Protein AF-A0A8J8DIG6-F1 (afdb_monomer_lite)

Structure (mmCIF, N/CA/C/O backbone):
data_AF-A0A8J8DIG6-F1
#
_entry.id   AF-A0A8J8DIG6-F1
#
loop_
_atom_site.group_PDB
_atom_site.id
_atom_site.type_symbol
_atom_site.label_atom_id
_atom_site.label_alt_id
_atom_site.label_comp_id
_atom_site.label_asym_id
_atom_site.label_entity_id
_atom_site.label_seq_id
_atom_site.pdbx_PDB_ins_code
_atom_site.Cartn_x
_atom_site.Cartn_y
_atom_site.Cartn_z
_atom_site.occupancy
_atom_site.B_iso_or_equiv
_atom_site.auth_seq_id
_atom_site.auth_comp_id
_atom_site.auth_asym_id
_atom_site.auth_atom_id
_atom_site.pdbx_PDB_model_num
ATOM 1 N N . MET A 1 1 ? -17.670 4.224 73.005 1.00 39.78 1 MET A N 1
ATOM 2 C CA . MET A 1 1 ? -17.270 4.734 71.673 1.00 39.78 1 MET A CA 1
ATOM 3 C C . MET A 1 1 ? -15.903 4.151 71.324 1.00 39.78 1 MET A C 1
ATOM 5 O O . MET A 1 1 ? -14.916 4.551 71.928 1.00 39.78 1 MET A O 1
ATOM 9 N N . ARG A 1 2 ? -15.839 3.132 70.452 1.00 42.81 2 ARG A N 1
ATOM 10 C CA . ARG A 1 2 ? -14.578 2.461 70.081 1.00 42.81 2 ARG A CA 1
ATOM 11 C C . ARG A 1 2 ? -13.819 3.318 69.059 1.00 42.81 2 ARG A C 1
ATOM 13 O O . ARG A 1 2 ? -14.101 3.263 67.870 1.00 42.81 2 ARG A O 1
ATOM 20 N N . LYS A 1 3 ? -12.880 4.131 69.550 1.00 52.44 3 LYS A N 1
ATOM 21 C CA . LYS A 1 3 ? -11.816 4.754 68.750 1.00 52.44 3 LYS A CA 1
ATOM 22 C C . LYS A 1 3 ? -10.744 3.690 68.500 1.00 52.44 3 LYS A C 1
ATOM 24 O O . LYS A 1 3 ? -10.267 3.104 69.466 1.00 52.44 3 LYS A O 1
ATOM 29 N N . GLY A 1 4 ? -10.387 3.435 67.240 1.00 52.19 4 GLY A N 1
ATOM 30 C CA . GLY A 1 4 ? -9.245 2.569 66.917 1.00 52.19 4 GLY A CA 1
ATOM 31 C C . GLY A 1 4 ? -9.405 1.582 65.757 1.00 52.19 4 GLY A C 1
ATOM 32 O O . GLY A 1 4 ? -8.620 0.644 65.686 1.00 52.19 4 GLY A O 1
ATOM 33 N N . GLN A 1 5 ? -10.362 1.748 64.836 1.00 51.53 5 GLN A N 1
ATOM 34 C CA . GLN A 1 5 ? -10.237 1.102 63.520 1.00 51.53 5 GLN A CA 1
ATOM 35 C C . GLN A 1 5 ? -9.247 1.924 62.690 1.00 51.53 5 GLN A C 1
ATOM 37 O O . GLN A 1 5 ? -9.567 2.995 62.183 1.00 51.53 5 GLN A O 1
ATOM 42 N N . GLY A 1 6 ? -7.998 1.460 62.698 1.00 48.66 6 GLY A N 1
ATOM 43 C CA . GLY A 1 6 ? -6.835 2.163 62.179 1.00 48.66 6 GLY A CA 1
ATOM 44 C C . GLY A 1 6 ? -6.934 2.505 60.694 1.00 48.66 6 GLY A C 1
ATOM 45 O O . GLY A 1 6 ? -7.379 1.698 59.880 1.00 48.66 6 GLY A O 1
ATOM 46 N N . SER A 1 7 ? -6.432 3.700 60.378 1.00 61.41 7 SER A N 1
ATOM 47 C CA . SER A 1 7 ? -6.163 4.274 59.050 1.00 61.41 7 SER A CA 1
ATOM 48 C C . SER A 1 7 ? -5.732 3.255 57.974 1.00 61.41 7 SER A C 1
ATOM 50 O O . SER A 1 7 ? -6.151 3.352 56.822 1.00 61.41 7 SER A O 1
ATOM 52 N N . LEU A 1 8 ? -4.988 2.209 58.355 1.00 59.75 8 LEU A N 1
ATOM 53 C CA . LEU A 1 8 ? -4.553 1.141 57.451 1.00 59.75 8 LEU A CA 1
ATOM 54 C C . LEU A 1 8 ? -5.697 0.310 56.844 1.00 59.75 8 LEU A C 1
ATOM 56 O O . LEU A 1 8 ? -5.638 -0.037 55.669 1.00 59.75 8 LEU A O 1
ATOM 60 N N . GLY A 1 9 ? -6.733 -0.022 57.621 1.00 61.53 9 GLY A N 1
ATOM 61 C CA . GLY A 1 9 ? -7.833 -0.870 57.141 1.00 61.53 9 GLY A CA 1
ATOM 62 C C . GLY A 1 9 ? -8.701 -0.158 56.104 1.00 61.53 9 GLY A C 1
ATOM 63 O O . GLY A 1 9 ? -9.172 -0.770 55.148 1.00 61.53 9 GLY A O 1
ATOM 64 N N . TYR A 1 10 ? -8.846 1.158 56.259 1.00 70.00 10 TYR A N 1
ATOM 65 C CA . TYR A 1 10 ? -9.564 2.005 55.311 1.00 70.00 10 TYR A CA 1
ATOM 66 C C . TYR A 1 10 ? -8.792 2.150 53.993 1.00 70.00 10 TYR A C 1
ATOM 68 O O . TYR A 1 10 ? -9.377 2.031 52.920 1.00 70.00 10 TYR A O 1
ATOM 76 N N . LEU A 1 11 ? -7.466 2.316 54.068 1.00 73.81 11 LEU A N 1
ATOM 77 C CA . LEU A 1 11 ? -6.590 2.328 52.892 1.00 73.81 11 LEU A CA 1
ATOM 78 C C . LEU A 1 11 ? -6.635 1.000 52.125 1.00 73.81 11 LEU A C 1
ATOM 80 O O . LEU A 1 11 ? -6.678 1.006 50.897 1.00 73.81 11 LEU A O 1
ATOM 84 N N . PHE A 1 12 ? -6.687 -0.130 52.835 1.00 76.00 12 PHE A N 1
ATOM 85 C CA . PHE A 1 12 ? -6.764 -1.452 52.211 1.00 76.00 12 PHE A CA 1
ATOM 86 C C . PHE A 1 12 ? -8.084 -1.657 51.455 1.00 76.00 12 PHE A C 1
ATOM 88 O O . PHE A 1 12 ? -8.084 -2.140 50.325 1.00 76.00 12 PHE A O 1
ATOM 95 N N . LEU A 1 13 ? -9.208 -1.231 52.039 1.00 78.62 13 LEU A N 1
ATOM 96 C CA . LEU A 1 13 ? -10.520 -1.300 51.388 1.00 78.62 13 LEU A CA 1
ATOM 97 C C . LEU A 1 13 ? -10.600 -0.407 50.143 1.00 78.62 13 LEU A C 1
ATOM 99 O O . LEU A 1 13 ? -11.137 -0.835 49.123 1.00 78.62 13 LEU A O 1
ATOM 103 N N . ILE A 1 14 ? -10.024 0.798 50.198 1.00 81.94 14 ILE A N 1
ATOM 104 C CA . ILE A 1 14 ? -9.956 1.703 49.042 1.00 81.94 14 ILE A CA 1
ATOM 105 C C . ILE A 1 14 ? -9.092 1.096 47.930 1.00 81.94 14 ILE A C 1
ATOM 107 O O . ILE A 1 14 ? -9.501 1.096 46.771 1.00 81.94 14 ILE A O 1
ATOM 111 N N . ALA A 1 15 ? -7.929 0.532 48.267 1.00 81.75 15 ALA A N 1
ATOM 112 C CA . ALA A 1 15 ? -7.050 -0.101 47.287 1.00 81.75 15 ALA A CA 1
ATOM 113 C C . ALA A 1 15 ? -7.735 -1.283 46.583 1.00 81.75 15 ALA A C 1
ATOM 115 O O . ALA A 1 15 ? -7.688 -1.387 45.358 1.00 81.75 15 ALA A O 1
ATOM 116 N N . VAL A 1 16 ? -8.436 -2.134 47.340 1.00 86.38 16 VAL A N 1
ATOM 117 C CA . VAL A 1 16 ? -9.217 -3.248 46.782 1.00 86.38 16 VAL A CA 1
ATOM 118 C C . VAL A 1 16 ? -10.333 -2.734 45.869 1.00 86.38 16 VAL A C 1
ATOM 120 O O . VAL A 1 16 ? -10.505 -3.259 44.772 1.00 86.38 16 VAL A O 1
ATOM 123 N N . ALA A 1 17 ? -11.049 -1.678 46.265 1.00 84.81 17 ALA A N 1
ATOM 124 C CA . ALA A 1 17 ? -12.096 -1.083 45.437 1.00 84.81 17 ALA A CA 1
ATOM 125 C C . ALA A 1 17 ? -11.550 -0.535 44.105 1.00 84.81 17 ALA A C 1
ATOM 127 O O . ALA A 1 17 ? -12.142 -0.787 43.057 1.00 84.81 17 ALA A O 1
ATOM 128 N N . ILE A 1 18 ? -10.396 0.143 44.116 1.00 85.81 18 ILE A N 1
ATOM 129 C CA . ILE A 1 18 ? -9.748 0.658 42.897 1.00 85.81 18 ILE A CA 1
ATOM 130 C C . ILE A 1 18 ? -9.332 -0.489 41.970 1.00 85.81 18 ILE A C 1
ATOM 132 O O . ILE A 1 18 ? -9.557 -0.410 40.765 1.00 85.81 18 ILE A O 1
ATOM 136 N N . ILE A 1 19 ? -8.771 -1.573 42.518 1.00 85.12 19 ILE A N 1
ATOM 137 C CA . ILE A 1 19 ? -8.382 -2.754 41.734 1.00 85.12 19 ILE A CA 1
ATOM 138 C C . ILE A 1 19 ? -9.612 -3.397 41.086 1.00 85.12 19 ILE A C 1
ATOM 140 O O . ILE A 1 19 ? -9.575 -3.716 39.900 1.00 85.12 19 ILE A O 1
ATOM 144 N N . ILE A 1 20 ? -10.712 -3.549 41.828 1.00 86.69 20 ILE A N 1
ATOM 145 C CA . ILE A 1 20 ? -11.960 -4.104 41.290 1.00 86.69 20 ILE A CA 1
ATOM 146 C C . ILE A 1 20 ? -12.493 -3.216 40.163 1.00 86.69 20 ILE A C 1
ATOM 148 O O . ILE A 1 20 ? -12.821 -3.735 39.101 1.00 86.69 20 ILE A O 1
ATOM 152 N N . VAL A 1 21 ? -12.522 -1.892 40.342 1.00 82.38 21 VAL A N 1
ATOM 153 C CA . VAL A 1 21 ? -12.958 -0.955 39.293 1.00 82.38 21 VAL A CA 1
ATOM 154 C C . VAL A 1 21 ? -12.052 -1.042 38.061 1.00 82.38 21 VAL A C 1
ATOM 156 O O . VAL A 1 21 ? -12.557 -1.117 36.947 1.00 82.38 21 VAL A O 1
ATOM 159 N N . ALA A 1 22 ? -10.731 -1.112 38.237 1.00 76.88 22 ALA A N 1
ATOM 160 C CA . ALA A 1 22 ? -9.784 -1.251 37.130 1.00 76.88 22 ALA A CA 1
ATOM 161 C C . ALA A 1 22 ? -9.960 -2.575 36.364 1.00 76.88 22 ALA A C 1
ATOM 163 O O . ALA A 1 22 ? -9.900 -2.591 35.135 1.00 76.88 22 ALA A O 1
ATOM 164 N N . ILE A 1 23 ? -10.213 -3.680 37.073 1.00 80.44 23 ILE A N 1
ATOM 165 C CA . ILE A 1 23 ? -10.528 -4.979 36.466 1.00 80.44 23 ILE A CA 1
ATOM 166 C C . ILE A 1 23 ? -11.854 -4.886 35.711 1.00 80.44 23 ILE A C 1
ATOM 168 O O . ILE A 1 23 ? -11.917 -5.288 34.555 1.00 80.44 23 ILE A O 1
ATOM 172 N N . VAL A 1 24 ? -12.897 -4.318 36.318 1.00 79.19 24 VAL A N 1
ATOM 173 C CA . VAL A 1 24 ? -14.201 -4.166 35.667 1.00 79.19 24 VAL A CA 1
ATOM 174 C C . VAL A 1 24 ? -14.074 -3.323 34.405 1.00 79.19 24 VAL A C 1
ATOM 176 O O . VAL A 1 24 ? -14.565 -3.760 33.377 1.00 79.19 24 VAL A O 1
ATOM 179 N N . ILE A 1 25 ? -13.365 -2.192 34.417 1.00 74.38 25 ILE A N 1
ATOM 180 C CA . ILE A 1 25 ? -13.134 -1.376 33.210 1.00 74.38 25 ILE A CA 1
ATOM 181 C C . ILE A 1 25 ? -12.403 -2.198 32.138 1.00 74.38 25 ILE A C 1
ATOM 183 O O . ILE A 1 25 ? -12.884 -2.305 31.016 1.00 74.38 25 ILE A O 1
ATOM 187 N N . LYS A 1 26 ? -11.316 -2.889 32.503 1.00 67.88 26 LYS A N 1
ATOM 188 C CA . LYS A 1 26 ? -10.530 -3.709 31.568 1.00 67.88 26 LYS A CA 1
ATOM 189 C C . LYS A 1 26 ? -11.305 -4.895 30.970 1.00 67.88 26 LYS A C 1
ATOM 191 O O . LYS A 1 26 ? -10.996 -5.315 29.862 1.00 67.88 26 LYS A O 1
ATOM 196 N N . TYR A 1 27 ? -12.268 -5.462 31.701 1.00 62.94 27 TYR A N 1
ATOM 197 C CA . TYR A 1 27 ? -13.078 -6.607 31.252 1.00 62.94 27 TYR A CA 1
ATOM 198 C C . TYR A 1 27 ? -14.469 -6.222 30.724 1.00 62.94 27 TYR A C 1
ATOM 200 O O . TYR A 1 27 ? -15.147 -7.069 30.146 1.00 62.94 27 TYR A O 1
ATOM 208 N N . SER A 1 28 ? -14.905 -4.976 30.929 1.00 59.03 28 SER A N 1
ATOM 209 C CA . SER A 1 28 ? -16.143 -4.424 30.361 1.00 59.03 28 SER A CA 1
ATOM 210 C C . SER A 1 28 ? -15.908 -3.666 29.063 1.00 59.03 28 SER A C 1
ATOM 212 O O . SER A 1 28 ? -16.872 -3.457 28.331 1.00 59.03 28 SER A O 1
ATOM 214 N N . GLU A 1 29 ? -14.658 -3.324 28.730 1.00 53.25 29 GLU A N 1
ATOM 215 C CA . GLU A 1 29 ? -14.286 -3.028 27.351 1.00 53.25 29 GLU A CA 1
ATOM 216 C C . GLU A 1 29 ? -14.637 -4.254 26.505 1.00 53.25 29 GLU A C 1
ATOM 218 O O . GLU A 1 29 ? -14.046 -5.327 26.684 1.00 53.25 29 GLU A O 1
ATOM 223 N N . PRO A 1 30 ? -15.641 -4.156 25.619 1.00 44.72 30 PRO A N 1
ATOM 224 C CA . PRO A 1 30 ? -15.979 -5.282 24.790 1.00 44.72 30 PRO A CA 1
ATOM 225 C C . PRO A 1 30 ? -14.755 -5.533 23.916 1.00 44.72 30 PRO A C 1
ATOM 227 O O . PRO A 1 30 ? -14.345 -4.680 23.131 1.00 44.72 30 PRO A O 1
ATOM 230 N N . ALA A 1 31 ? -14.174 -6.725 24.048 1.00 45.50 31 ALA A N 1
ATOM 231 C CA . ALA A 1 31 ? -13.266 -7.287 23.064 1.00 45.50 31 ALA A CA 1
ATOM 232 C C . ALA A 1 31 ? -14.067 -7.571 21.783 1.00 45.50 31 ALA A C 1
ATOM 234 O O . ALA A 1 31 ? -14.213 -8.715 21.353 1.00 45.50 31 ALA A O 1
ATOM 235 N N . VAL A 1 32 ? -14.643 -6.526 21.183 1.00 50.44 32 VAL A N 1
ATOM 236 C CA . VAL A 1 32 ? -15.066 -6.546 19.797 1.00 50.44 32 VAL A CA 1
ATOM 237 C C . VAL A 1 32 ? -13.763 -6.764 19.057 1.00 50.44 32 VAL A C 1
ATOM 239 O O . VAL A 1 32 ? -12.948 -5.855 18.922 1.00 50.44 32 VAL A O 1
ATOM 242 N N . LYS A 1 33 ? -13.496 -8.016 18.677 1.00 54.31 33 LYS A N 1
ATOM 243 C CA . LYS A 1 33 ? -12.465 -8.309 17.691 1.00 54.31 33 LYS A CA 1
ATOM 244 C C . LYS A 1 33 ? -12.865 -7.500 16.471 1.00 54.31 33 LYS A C 1
ATOM 246 O O . LYS A 1 33 ? -13.778 -7.893 15.756 1.00 54.31 33 LYS A O 1
ATOM 251 N N . GLU A 1 34 ? -12.247 -6.339 16.305 1.00 64.50 34 GLU A N 1
ATOM 252 C CA . GLU A 1 34 ? -12.447 -5.495 15.143 1.00 64.50 34 GLU A CA 1
ATOM 253 C C . GLU A 1 34 ? -12.011 -6.339 13.939 1.00 64.50 34 GLU A C 1
ATOM 255 O O . GLU A 1 34 ? -10.819 -6.604 13.748 1.00 64.50 34 GLU A O 1
ATOM 260 N N . VAL A 1 35 ? -12.986 -6.881 13.205 1.00 78.25 35 VAL A N 1
ATOM 261 C CA . VAL A 1 35 ? -12.731 -7.724 12.038 1.00 78.25 35 VAL A CA 1
ATOM 262 C C . VAL A 1 35 ? -12.341 -6.785 10.902 1.00 78.25 35 VAL A C 1
ATOM 264 O O . VAL A 1 35 ? -13.157 -5.942 10.526 1.00 78.25 35 VAL A O 1
ATOM 267 N N . PRO A 1 36 ? -11.114 -6.880 10.363 1.00 88.50 36 PRO A N 1
ATOM 268 C CA . PRO A 1 36 ? -10.718 -6.006 9.279 1.00 88.50 36 PRO A CA 1
ATOM 269 C C . PRO A 1 36 ? -11.462 -6.366 7.997 1.00 88.50 36 PRO A C 1
ATOM 271 O O . PRO A 1 36 ? -11.627 -7.541 7.658 1.00 88.50 36 PRO A O 1
ATOM 274 N N . ILE A 1 37 ? -11.800 -5.344 7.219 1.00 87.12 37 ILE A N 1
ATOM 275 C CA . ILE A 1 37 ? -12.094 -5.518 5.801 1.00 87.12 37 ILE A CA 1
ATOM 276 C C . ILE A 1 37 ? -10.802 -5.998 5.144 1.00 87.12 37 ILE A C 1
ATOM 278 O O . ILE A 1 37 ? -9.781 -5.307 5.196 1.00 87.12 37 ILE A O 1
ATOM 282 N N . THR A 1 38 ? -10.845 -7.190 4.551 1.00 89.38 38 THR A N 1
ATOM 283 C CA . THR A 1 38 ? -9.684 -7.802 3.902 1.00 89.38 38 THR A CA 1
ATOM 284 C C . THR A 1 38 ? -9.856 -7.765 2.390 1.00 89.38 38 THR A C 1
ATOM 286 O O . THR A 1 38 ? -10.815 -8.318 1.858 1.00 89.38 38 THR A O 1
ATOM 289 N N . GLY A 1 39 ? -8.922 -7.111 1.707 1.00 88.00 39 GLY A N 1
ATOM 290 C CA . GLY A 1 39 ? -8.832 -7.052 0.254 1.00 88.00 39 GLY A CA 1
ATOM 291 C C . GLY A 1 39 ? -7.572 -7.747 -0.240 1.00 88.00 39 GLY A C 1
ATOM 292 O O . GLY A 1 39 ? -6.529 -7.690 0.411 1.00 88.00 39 GLY A O 1
ATOM 293 N N . ILE A 1 40 ? -7.656 -8.389 -1.400 1.00 88.81 40 ILE A N 1
ATOM 294 C CA . ILE A 1 40 ? -6.499 -8.970 -2.078 1.00 88.81 40 ILE A CA 1
ATOM 295 C C . ILE A 1 40 ? -6.416 -8.351 -3.465 1.00 88.81 40 ILE A C 1
ATOM 297 O O . ILE A 1 40 ? -7.405 -8.330 -4.196 1.00 88.81 40 ILE A O 1
ATOM 301 N N . ILE A 1 41 ? -5.236 -7.854 -3.824 1.00 88.31 41 ILE A N 1
ATOM 302 C CA . ILE A 1 41 ? -4.927 -7.424 -5.188 1.00 88.31 41 ILE A CA 1
ATOM 303 C C . ILE A 1 41 ? -3.703 -8.158 -5.695 1.00 88.31 41 ILE A C 1
ATOM 305 O O . ILE A 1 41 ? -2.785 -8.470 -4.937 1.00 88.31 41 ILE A O 1
ATOM 309 N N . TYR A 1 42 ? -3.701 -8.412 -6.994 1.00 85.12 42 TYR A N 1
ATOM 310 C CA . TYR A 1 42 ? -2.600 -9.052 -7.687 1.00 85.12 42 TYR A CA 1
ATOM 311 C C . TYR A 1 42 ? -1.913 -8.014 -8.563 1.00 85.12 42 TYR A C 1
ATOM 313 O O . TYR A 1 42 ? -2.582 -7.226 -9.234 1.00 85.12 42 TYR A O 1
ATOM 321 N N . ILE A 1 43 ? -0.585 -7.999 -8.527 1.00 78.38 43 ILE A N 1
ATOM 322 C CA . ILE A 1 43 ? 0.236 -7.226 -9.446 1.00 78.38 43 ILE A CA 1
ATOM 323 C C . ILE A 1 43 ? 1.077 -8.189 -10.267 1.00 78.38 43 ILE A C 1
ATOM 325 O O . ILE A 1 43 ? 1.958 -8.877 -9.760 1.00 78.38 43 ILE A O 1
ATOM 329 N N . ASP A 1 44 ? 0.737 -8.249 -11.541 1.00 78.88 44 ASP A N 1
ATOM 330 C CA . ASP A 1 44 ? 1.353 -9.113 -12.535 1.00 78.88 44 ASP A CA 1
ATOM 331 C C . ASP A 1 44 ? 1.755 -8.258 -13.747 1.00 78.88 44 ASP A C 1
ATOM 333 O O . ASP A 1 44 ? 0.885 -7.584 -14.308 1.00 78.88 44 ASP A O 1
ATOM 337 N N . PRO A 1 45 ? 3.036 -8.237 -14.151 1.00 73.69 45 PRO A N 1
ATOM 338 C CA . PRO A 1 45 ? 3.493 -7.545 -15.351 1.00 73.69 45 PRO A CA 1
ATOM 339 C C . PRO A 1 45 ? 2.715 -7.875 -16.634 1.00 73.69 45 PRO A C 1
ATOM 341 O O . PRO A 1 45 ? 2.651 -7.020 -17.523 1.00 73.69 45 PRO A O 1
ATOM 344 N N . GLU A 1 46 ? 2.144 -9.080 -16.738 1.00 73.19 46 GLU A N 1
ATOM 345 C CA . GLU A 1 46 ? 1.390 -9.535 -17.912 1.00 73.19 46 GLU A CA 1
ATOM 346 C C . GLU A 1 46 ? -0.087 -9.117 -17.856 1.00 73.19 46 GLU A C 1
ATOM 348 O O . GLU A 1 46 ? -0.645 -8.678 -18.863 1.00 73.19 46 GLU A O 1
ATOM 353 N N . GLY A 1 47 ? -0.714 -9.196 -16.676 1.00 71.06 47 GLY A N 1
ATOM 354 C CA . GLY A 1 47 ? -2.125 -8.849 -16.473 1.00 71.06 47 GLY A CA 1
ATOM 355 C C . GLY A 1 47 ? -2.421 -7.402 -16.054 1.00 71.06 47 GLY A C 1
ATOM 356 O O . GLY A 1 47 ? -3.572 -6.967 -16.121 1.00 71.06 47 GLY A O 1
ATOM 357 N N . SER A 1 48 ? -1.423 -6.641 -15.597 1.00 77.44 48 SER A N 1
ATOM 358 C CA . SER A 1 48 ? -1.628 -5.297 -15.031 1.00 77.44 48 SER A CA 1
ATOM 359 C C . SER A 1 48 ? -1.445 -4.197 -16.072 1.00 77.44 48 SER A C 1
ATOM 361 O O . SER A 1 48 ? -0.577 -4.266 -16.942 1.00 77.44 48 SER A O 1
ATOM 363 N N . ALA A 1 49 ? -2.217 -3.116 -15.946 1.00 78.88 49 ALA A N 1
ATOM 364 C CA . ALA A 1 49 ? -2.062 -1.964 -16.822 1.00 78.88 49 ALA A CA 1
ATOM 365 C C . ALA A 1 49 ? -0.694 -1.294 -16.614 1.00 78.88 49 ALA A C 1
ATOM 367 O O . ALA A 1 49 ? -0.309 -0.959 -15.487 1.00 78.88 49 ALA A O 1
ATOM 368 N N . LYS A 1 50 ? 0.020 -1.056 -17.718 1.00 85.81 50 LYS A N 1
ATOM 369 C CA . LYS A 1 50 ? 1.227 -0.229 -17.718 1.00 85.81 50 LYS A CA 1
ATOM 370 C C . LYS A 1 50 ? 0.834 1.230 -17.506 1.00 85.81 50 LYS A C 1
ATOM 372 O O . LYS A 1 50 ? 0.031 1.773 -18.262 1.00 85.81 50 LYS A O 1
ATOM 377 N N . THR A 1 51 ? 1.421 1.873 -16.505 1.00 85.25 51 THR A N 1
ATOM 378 C CA . THR A 1 51 ? 1.228 3.308 -16.241 1.00 85.25 51 THR A CA 1
ATOM 379 C C . THR A 1 51 ? 2.374 4.159 -16.761 1.00 85.25 51 THR A C 1
ATOM 381 O O . THR A 1 51 ? 2.217 5.360 -16.945 1.00 85.25 51 THR A O 1
ATOM 384 N N . GLU A 1 52 ? 3.541 3.553 -16.969 1.00 87.94 52 GLU A N 1
ATOM 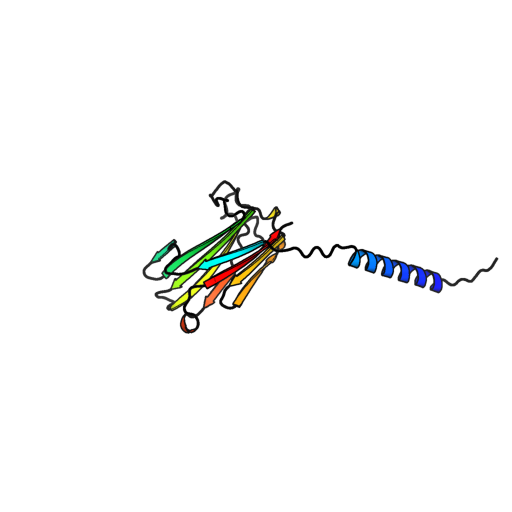385 C CA . GLU A 1 52 ? 4.719 4.226 -17.502 1.00 87.94 52 GLU A CA 1
ATOM 386 C C . GLU A 1 52 ? 5.607 3.202 -18.211 1.00 87.94 52 GLU A C 1
ATOM 388 O O . GLU A 1 52 ? 5.848 2.115 -17.686 1.00 87.94 52 GLU A O 1
ATOM 393 N N . GLU A 1 53 ? 6.128 3.551 -19.381 1.00 90.69 53 GLU A N 1
ATOM 394 C CA . GLU A 1 53 ? 7.164 2.773 -20.050 1.00 90.69 53 GLU A CA 1
ATOM 395 C C . GLU A 1 53 ? 8.171 3.722 -20.697 1.00 90.69 53 GLU A C 1
ATOM 397 O O . GLU A 1 53 ? 7.822 4.567 -21.517 1.00 90.69 53 GLU A O 1
ATOM 402 N N . THR A 1 54 ? 9.428 3.586 -20.288 1.00 91.19 54 THR A N 1
ATOM 403 C CA . THR A 1 54 ? 10.574 4.309 -20.832 1.00 91.19 54 THR A CA 1
ATOM 404 C C . THR A 1 54 ? 11.715 3.329 -21.118 1.00 91.19 54 THR A C 1
ATOM 406 O O . THR A 1 54 ? 11.669 2.148 -20.743 1.00 91.19 54 THR A O 1
ATOM 409 N N . ASP A 1 55 ? 12.789 3.832 -21.726 1.00 90.81 55 ASP A N 1
ATOM 410 C CA . ASP A 1 55 ? 14.024 3.064 -21.946 1.00 90.81 55 ASP A CA 1
ATOM 411 C C . ASP A 1 55 ? 14.719 2.667 -20.633 1.00 90.81 55 ASP A C 1
ATOM 413 O O . ASP A 1 55 ? 15.533 1.745 -20.592 1.00 90.81 55 ASP A O 1
ATOM 417 N N . THR A 1 56 ? 14.394 3.351 -19.533 1.00 90.62 56 THR A N 1
ATOM 418 C CA . THR A 1 56 ? 15.022 3.140 -18.224 1.00 90.62 56 THR A CA 1
ATOM 419 C C . THR A 1 56 ? 14.159 2.339 -17.261 1.00 90.62 56 THR A C 1
ATOM 421 O O . THR A 1 56 ? 14.707 1.679 -16.376 1.00 90.62 56 THR A O 1
ATOM 424 N N . LYS A 1 57 ? 12.829 2.347 -17.411 1.00 90.75 57 LYS A N 1
ATOM 425 C CA . LYS A 1 57 ? 11.911 1.649 -16.501 1.00 90.75 57 LYS A CA 1
ATOM 426 C C . LYS A 1 57 ? 10.563 1.305 -17.135 1.00 90.75 57 LYS A C 1
ATOM 428 O O . LYS A 1 57 ? 10.109 1.971 -18.058 1.00 90.75 57 LYS A O 1
ATOM 433 N N . ILE A 1 58 ? 9.891 0.303 -16.578 1.00 89.81 58 ILE A N 1
ATOM 434 C CA . ILE A 1 58 ? 8.455 0.054 -16.778 1.00 89.81 58 ILE A CA 1
ATOM 435 C C . ILE A 1 58 ? 7.768 0.146 -15.418 1.00 89.81 58 ILE A C 1
ATOM 437 O O . ILE A 1 58 ? 8.342 -0.276 -14.414 1.00 89.81 58 ILE A O 1
ATOM 441 N N . ALA A 1 59 ? 6.557 0.696 -15.381 1.00 88.06 59 ALA A N 1
ATOM 442 C CA . ALA A 1 59 ? 5.704 0.712 -14.206 1.00 88.06 59 ALA A CA 1
ATOM 443 C C . ALA A 1 59 ? 4.322 0.121 -14.503 1.00 88.06 59 ALA A C 1
ATOM 445 O O . ALA A 1 59 ? 3.707 0.444 -15.521 1.00 88.06 59 ALA A O 1
ATOM 446 N N . TRP A 1 60 ? 3.822 -0.676 -13.566 1.00 88.00 60 TRP A N 1
ATOM 447 C CA . TRP A 1 60 ? 2.475 -1.237 -13.548 1.00 88.00 60 TRP A CA 1
ATOM 448 C C . TRP A 1 60 ? 1.736 -0.773 -12.304 1.00 88.00 60 TRP A C 1
ATOM 450 O O . TRP A 1 60 ? 2.358 -0.532 -11.267 1.00 88.00 60 TRP A O 1
ATOM 460 N N . GLN A 1 61 ? 0.411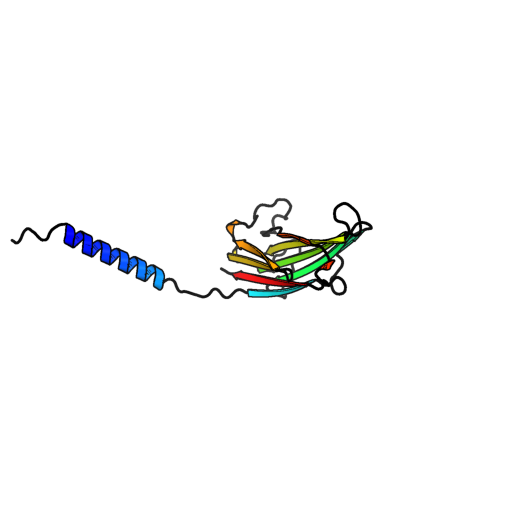 -0.698 -12.394 1.00 86.19 61 GLN A N 1
ATOM 461 C CA . GLN A 1 61 ? -0.435 -0.294 -11.279 1.00 86.19 61 GLN A CA 1
ATOM 462 C C . GLN A 1 61 ? -1.589 -1.271 -11.069 1.00 86.19 61 GLN A C 1
ATOM 464 O O . GLN A 1 61 ? -2.312 -1.605 -12.004 1.00 86.19 61 GLN A O 1
ATOM 469 N N . ALA A 1 62 ? -1.790 -1.659 -9.812 1.00 85.94 62 ALA A N 1
ATOM 470 C CA . ALA A 1 62 ? -2.979 -2.349 -9.331 1.00 85.94 62 ALA A CA 1
ATOM 471 C C . ALA A 1 62 ? -3.674 -1.488 -8.269 1.00 85.94 62 ALA A C 1
ATOM 473 O O . ALA A 1 62 ? -3.017 -0.754 -7.525 1.00 85.94 62 ALA A O 1
ATOM 474 N N . MET A 1 63 ? -5.002 -1.565 -8.190 1.00 86.50 63 MET A N 1
ATOM 475 C CA . MET A 1 63 ? -5.784 -0.761 -7.253 1.00 86.50 63 MET A CA 1
ATOM 476 C C . MET A 1 63 ? -6.885 -1.589 -6.597 1.00 86.50 63 MET A C 1
ATOM 478 O O . MET A 1 63 ? -7.720 -2.174 -7.282 1.00 86.50 63 MET A O 1
ATOM 482 N N . TYR A 1 64 ? -6.909 -1.582 -5.268 1.00 87.69 64 TYR A N 1
ATOM 483 C CA . TYR A 1 64 ? -8.030 -2.045 -4.461 1.00 87.69 64 TYR A CA 1
ATOM 484 C C . TYR A 1 64 ? -8.932 -0.871 -4.111 1.00 87.69 64 TYR A C 1
ATOM 486 O O . TYR A 1 64 ? -8.435 0.218 -3.824 1.00 87.69 64 TYR A O 1
ATOM 494 N N . LYS A 1 65 ? -10.240 -1.102 -4.080 1.00 86.81 65 LYS A N 1
ATOM 495 C CA . LYS A 1 65 ? -11.255 -0.090 -3.797 1.00 86.81 65 LYS A CA 1
ATOM 496 C C . LYS A 1 65 ? -12.284 -0.665 -2.839 1.00 86.81 65 LYS A C 1
ATOM 498 O O . LYS A 1 65 ? -12.688 -1.816 -3.001 1.00 86.81 65 LYS A O 1
ATOM 503 N N . TYR A 1 66 ? -12.711 0.137 -1.876 1.00 84.88 66 TYR A N 1
ATOM 504 C CA . TYR A 1 66 ? -13.790 -0.208 -0.970 1.00 84.88 66 TYR A CA 1
ATOM 505 C C . TYR A 1 66 ? -14.754 0.979 -0.797 1.00 84.88 66 TYR A C 1
ATOM 507 O O . TYR A 1 66 ? -14.298 2.083 -0.473 1.00 84.88 66 TYR A O 1
ATOM 515 N N . PRO A 1 67 ? -16.070 0.770 -0.984 1.00 83.12 67 PRO A N 1
ATOM 516 C CA . PRO A 1 67 ? -16.702 -0.431 -1.556 1.00 83.12 67 PRO A CA 1
ATOM 517 C C . PRO A 1 67 ? -16.221 -0.728 -2.997 1.00 83.12 67 PRO A C 1
ATOM 519 O O . PRO A 1 67 ? -15.786 0.201 -3.678 1.00 83.12 67 PRO A O 1
ATOM 522 N N . PRO A 1 68 ? -16.260 -1.979 -3.497 1.00 81.75 68 PRO A N 1
ATOM 523 C CA . PRO A 1 68 ? -15.711 -2.335 -4.817 1.00 81.75 68 PRO A CA 1
ATOM 524 C C . PRO A 1 68 ? -16.262 -1.514 -5.997 1.00 81.75 68 PRO A C 1
ATOM 526 O O . PRO A 1 68 ? -15.550 -1.242 -6.963 1.00 81.75 68 PRO A O 1
ATOM 529 N N . GLU A 1 69 ? -17.525 -1.103 -5.912 1.00 79.38 69 GLU A N 1
ATOM 530 C CA . GLU A 1 69 ? -18.248 -0.311 -6.908 1.00 79.38 69 GLU A CA 1
ATOM 531 C C . GLU A 1 69 ? -17.864 1.175 -6.930 1.00 79.38 69 GLU A C 1
ATOM 533 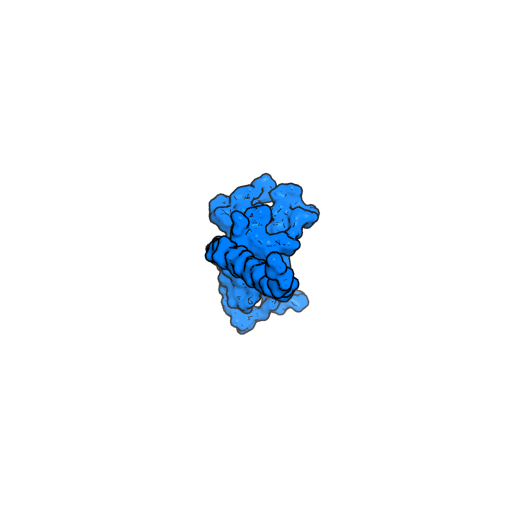O O . GLU A 1 69 ? -18.276 1.918 -7.830 1.00 79.38 69 GLU A O 1
ATOM 538 N N . CYS A 1 70 ? -17.068 1.632 -5.963 1.00 78.19 70 CYS A N 1
ATOM 539 C CA . CYS A 1 70 ? -16.706 3.031 -5.866 1.00 78.19 70 CYS A CA 1
ATOM 540 C C . CYS A 1 70 ? -15.762 3.470 -7.000 1.00 78.19 70 CYS A C 1
ATOM 542 O O . CYS A 1 70 ? -14.974 2.700 -7.566 1.00 78.19 70 CYS A O 1
ATOM 544 N N . ARG A 1 71 ? -15.818 4.761 -7.342 1.00 68.25 71 ARG A N 1
ATOM 545 C CA . ARG A 1 71 ? -14.937 5.364 -8.348 1.00 68.25 71 ARG A CA 1
ATOM 546 C C . ARG A 1 71 ? -13.959 6.328 -7.672 1.00 68.25 71 ARG A C 1
ATOM 548 O O . ARG A 1 71 ? -14.401 7.359 -7.175 1.00 68.25 71 ARG A O 1
ATOM 555 N N . PRO A 1 72 ? -12.644 6.052 -7.693 1.00 57.78 72 PRO A N 1
ATOM 556 C CA . PRO A 1 72 ? -11.632 7.020 -7.308 1.00 57.78 72 PRO A CA 1
ATOM 557 C C . PRO A 1 72 ? -11.445 7.974 -8.485 1.00 57.78 72 PRO A C 1
ATOM 559 O O . PRO A 1 72 ? -10.604 7.760 -9.355 1.00 57.78 72 PRO A O 1
ATOM 562 N N . ILE A 1 73 ? -12.313 8.980 -8.571 1.00 55.78 73 ILE A N 1
ATOM 563 C CA . ILE A 1 73 ? -12.191 10.071 -9.539 1.00 55.78 73 ILE A CA 1
ATOM 564 C C . ILE A 1 73 ? -11.707 11.297 -8.773 1.00 55.78 73 ILE A C 1
ATOM 566 O O . ILE A 1 73 ? -12.201 11.581 -7.681 1.00 55.78 73 ILE A O 1
ATOM 570 N N . ALA A 1 74 ? -10.755 12.032 -9.351 1.00 45.72 74 ALA A N 1
ATOM 571 C CA . ALA A 1 74 ? -10.372 13.342 -8.843 1.00 45.72 74 ALA A CA 1
ATOM 572 C C . ALA A 1 74 ? -11.629 14.224 -8.716 1.00 45.72 74 ALA A C 1
ATOM 574 O O . ALA A 1 74 ? -12.275 14.527 -9.717 1.00 45.72 74 ALA A O 1
ATOM 575 N N . GLY A 1 75 ? -11.987 14.595 -7.483 1.00 44.31 75 GLY A N 1
ATOM 576 C CA . GLY A 1 75 ? -13.114 15.487 -7.196 1.00 44.31 75 GLY A CA 1
ATOM 577 C C . GLY A 1 75 ? -14.439 14.829 -6.794 1.00 44.31 75 GLY A C 1
ATOM 578 O O . GLY A 1 75 ? -15.426 15.551 -6.693 1.00 44.31 75 GLY A O 1
ATOM 579 N N . ASN A 1 76 ? -14.514 13.511 -6.547 1.00 46.06 76 ASN A N 1
ATOM 580 C CA . ASN A 1 76 ? -15.723 12.919 -5.946 1.00 46.06 76 ASN A CA 1
ATOM 581 C C . ASN A 1 76 ? -15.414 11.642 -5.123 1.00 46.06 76 ASN A C 1
ATOM 583 O O . ASN A 1 76 ? -15.181 10.585 -5.720 1.00 46.06 76 ASN A O 1
ATOM 587 N N . PRO A 1 77 ? -15.366 11.699 -3.775 1.00 52.75 77 PRO A N 1
ATOM 588 C CA . PRO A 1 77 ? -14.970 10.564 -2.948 1.00 52.75 77 PRO A CA 1
ATOM 589 C C . PRO A 1 77 ? -16.160 9.622 -2.726 1.00 52.75 77 PRO A C 1
ATOM 591 O O . PRO A 1 77 ? -16.884 9.732 -1.745 1.00 52.75 77 PRO A O 1
ATOM 594 N N . TYR A 1 78 ? -16.362 8.668 -3.633 1.00 64.56 78 TYR A N 1
ATOM 595 C CA . TYR A 1 78 ? -17.321 7.573 -3.409 1.00 64.56 78 TYR A CA 1
ATOM 596 C C . TYR A 1 78 ? -16.706 6.370 -2.675 1.00 64.56 78 TYR A C 1
ATOM 598 O O . TYR A 1 78 ? -17.409 5.397 -2.421 1.00 64.56 78 TYR A O 1
ATOM 606 N N . CYS A 1 79 ? -15.398 6.390 -2.391 1.00 76.12 79 CYS A N 1
ATOM 607 C CA . CYS A 1 79 ? -14.689 5.288 -1.741 1.00 76.12 79 CYS A CA 1
ATOM 608 C C . CYS A 1 79 ? -14.408 5.627 -0.279 1.00 76.12 79 CYS A C 1
ATOM 610 O O . CYS A 1 79 ? -13.783 6.653 -0.008 1.00 76.12 79 CYS A O 1
ATOM 612 N N . ASP A 1 80 ? -14.771 4.727 0.632 1.00 79.44 80 ASP A N 1
ATOM 613 C CA . ASP A 1 80 ? -14.308 4.801 2.018 1.00 79.44 80 ASP A CA 1
ATOM 614 C C . ASP A 1 80 ? -12.780 4.681 2.051 1.00 79.44 80 ASP A C 1
ATOM 616 O O . ASP A 1 80 ? -12.114 5.472 2.712 1.00 79.44 80 ASP A O 1
ATOM 620 N N . PHE A 1 81 ? -12.202 3.766 1.262 1.00 80.44 81 PHE A N 1
ATOM 621 C CA . PHE A 1 81 ? -10.764 3.750 0.997 1.00 80.44 81 PHE A CA 1
ATOM 622 C C . PHE A 1 81 ? -10.395 3.077 -0.321 1.00 80.44 81 PHE A C 1
ATOM 624 O O . PHE A 1 81 ? -11.147 2.294 -0.899 1.00 80.44 81 PHE A O 1
ATOM 631 N N . TYR A 1 82 ? -9.194 3.372 -0.798 1.00 83.06 82 TYR A N 1
ATOM 632 C CA . TYR A 1 82 ? -8.547 2.669 -1.889 1.00 83.06 82 TYR A CA 1
ATOM 633 C C . TYR A 1 82 ? -7.043 2.562 -1.635 1.00 83.06 82 TYR A C 1
ATOM 635 O O . TYR A 1 82 ? -6.423 3.421 -1.008 1.00 83.06 82 TYR A O 1
ATOM 643 N N . VAL A 1 83 ? -6.453 1.477 -2.126 1.00 84.56 83 VAL A N 1
ATOM 644 C CA . VAL A 1 83 ? -5.015 1.214 -2.037 1.00 84.56 83 VAL A CA 1
ATOM 645 C C . VAL A 1 83 ? -4.490 1.012 -3.443 1.00 84.56 83 VAL A C 1
ATOM 647 O O . VAL A 1 83 ? -4.977 0.156 -4.174 1.00 84.56 83 VAL A O 1
ATOM 650 N N . THR A 1 84 ? -3.499 1.805 -3.827 1.00 84.19 84 THR A N 1
ATOM 651 C CA . THR A 1 84 ? -2.828 1.728 -5.123 1.00 84.19 84 THR A CA 1
ATOM 652 C C . THR A 1 84 ? -1.422 1.189 -4.929 1.00 84.19 84 THR A C 1
ATOM 654 O O . THR A 1 84 ? -0.639 1.744 -4.163 1.00 84.19 84 THR A O 1
ATOM 657 N N . VAL A 1 85 ? -1.076 0.132 -5.651 1.00 84.12 85 VAL A N 1
ATOM 658 C CA . VAL A 1 85 ? 0.255 -0.471 -5.630 1.00 84.12 85 VAL A CA 1
ATOM 659 C C . VAL A 1 85 ? 0.880 -0.274 -6.997 1.00 84.12 85 VAL A C 1
ATOM 661 O O . VAL A 1 85 ? 0.325 -0.710 -8.002 1.00 84.12 85 VAL A O 1
ATOM 664 N N . ASN A 1 86 ? 2.032 0.392 -7.034 1.00 83.81 86 ASN A N 1
ATOM 665 C CA . ASN A 1 86 ? 2.799 0.608 -8.252 1.00 83.81 86 ASN A CA 1
ATOM 666 C C . ASN A 1 86 ? 4.066 -0.246 -8.216 1.00 83.81 86 ASN A C 1
ATOM 668 O O . ASN A 1 86 ? 4.945 -0.010 -7.387 1.00 83.81 86 ASN A O 1
ATOM 672 N N . LEU A 1 87 ? 4.176 -1.205 -9.130 1.00 85.12 87 LEU A N 1
ATOM 673 C CA . LEU A 1 87 ? 5.388 -1.991 -9.350 1.00 85.12 87 LEU A CA 1
ATOM 674 C C . LEU A 1 87 ? 6.222 -1.311 -10.428 1.00 85.12 87 LEU A C 1
ATOM 676 O O . LEU A 1 87 ? 5.704 -0.983 -11.487 1.00 85.12 87 LEU A O 1
ATOM 680 N N . LYS A 1 88 ? 7.512 -1.111 -10.178 1.00 87.44 88 LYS A N 1
ATOM 681 C CA . LYS A 1 88 ? 8.459 -0.511 -11.122 1.00 87.44 88 LYS A CA 1
ATOM 682 C C . LYS A 1 88 ? 9.614 -1.462 -11.354 1.00 87.44 88 LYS A C 1
ATOM 684 O O . LYS A 1 88 ? 10.256 -1.857 -10.388 1.00 87.44 88 LYS A O 1
ATOM 689 N N . TYR A 1 89 ? 9.909 -1.769 -12.608 1.00 87.50 89 TYR A N 1
ATOM 690 C CA . TYR A 1 89 ? 11.113 -2.482 -13.020 1.00 87.50 89 TYR A CA 1
ATOM 691 C C . TYR A 1 89 ? 12.082 -1.519 -13.695 1.00 87.50 89 TYR A C 1
ATOM 693 O O . TYR A 1 89 ? 11.682 -0.798 -14.609 1.00 87.50 89 TYR A O 1
ATOM 701 N N . TYR A 1 90 ? 13.346 -1.507 -13.279 1.00 89.56 90 TYR A N 1
ATOM 702 C CA . TYR A 1 90 ? 14.371 -0.653 -13.880 1.00 89.56 90 TYR A CA 1
ATOM 703 C C . TYR A 1 90 ? 15.212 -1.448 -14.885 1.00 89.56 90 TYR A C 1
ATOM 705 O O . TYR A 1 90 ? 15.994 -2.320 -14.510 1.00 89.56 90 TYR A O 1
ATOM 713 N N . LYS A 1 91 ? 15.085 -1.109 -16.172 1.00 89.38 91 LYS A N 1
ATOM 714 C CA . LYS A 1 91 ? 15.838 -1.717 -17.282 1.00 89.38 91 LYS A CA 1
ATOM 715 C C . LYS A 1 91 ? 17.305 -1.273 -17.303 1.00 89.38 91 LYS A C 1
ATOM 717 O O . LYS A 1 91 ? 18.164 -2.012 -17.773 1.00 89.38 91 LYS A O 1
ATOM 722 N N . SER A 1 92 ? 17.602 -0.073 -16.802 1.00 88.62 92 SER A N 1
ATOM 723 C CA . SER A 1 92 ? 18.950 0.510 -16.802 1.00 88.62 92 SER A CA 1
ATOM 724 C C . SER A 1 92 ? 19.142 1.536 -15.672 1.00 88.62 92 SER A C 1
ATOM 726 O O . SER A 1 92 ? 18.193 1.931 -14.991 1.00 88.62 92 SER A O 1
ATOM 728 N N . GLY A 1 93 ? 20.391 1.960 -15.445 1.00 87.00 93 GLY A N 1
ATOM 729 C CA . GLY A 1 93 ? 20.758 2.964 -14.438 1.00 87.00 93 GLY A CA 1
ATOM 730 C C . GLY A 1 93 ? 21.117 2.382 -13.064 1.00 87.00 93 GLY A C 1
ATOM 731 O O . GLY A 1 93 ? 21.410 1.200 -12.925 1.00 87.00 93 GLY A O 1
ATOM 732 N N . ARG A 1 94 ? 21.100 3.225 -12.019 1.00 85.00 94 ARG A N 1
ATOM 733 C CA . ARG A 1 94 ? 21.562 2.871 -10.655 1.00 85.00 94 ARG A CA 1
ATOM 734 C C . ARG A 1 94 ? 20.818 1.683 -10.022 1.00 85.00 94 ARG A C 1
ATOM 736 O O . ARG A 1 94 ? 21.362 1.031 -9.137 1.00 85.00 94 ARG A O 1
ATOM 743 N N . TYR A 1 95 ? 19.587 1.426 -10.454 1.00 84.25 95 TYR A N 1
ATOM 744 C CA . TYR A 1 95 ? 18.734 0.346 -9.951 1.00 84.25 95 TYR A CA 1
ATOM 745 C C . TYR A 1 95 ? 18.493 -0.739 -11.005 1.00 84.25 95 TYR A C 1
ATOM 747 O O . TYR A 1 95 ? 17.502 -1.452 -10.909 1.00 84.25 95 TYR A O 1
ATOM 755 N N . GLN A 1 96 ? 19.356 -0.844 -12.020 1.00 87.81 96 GLN A N 1
ATOM 756 C CA . GLN A 1 96 ? 19.202 -1.808 -13.107 1.00 87.81 96 GLN A CA 1
ATOM 757 C C . GLN A 1 96 ? 18.936 -3.224 -12.586 1.00 87.81 96 GLN A C 1
ATOM 759 O O . GLN A 1 96 ? 19.613 -3.704 -11.678 1.00 87.81 96 GLN A O 1
ATOM 764 N N . GLY A 1 97 ? 17.945 -3.877 -13.189 1.00 84.81 97 GLY A N 1
ATOM 765 C CA . GLY A 1 97 ? 17.528 -5.227 -12.845 1.00 84.81 97 GLY A CA 1
ATOM 766 C C . GLY A 1 97 ? 16.706 -5.312 -11.564 1.00 84.81 97 GLY A C 1
ATOM 767 O O . GLY A 1 97 ? 16.272 -6.404 -11.237 1.00 84.81 97 GLY A O 1
ATOM 768 N N . LYS A 1 98 ? 16.459 -4.207 -10.850 1.00 84.69 98 LYS A N 1
ATOM 769 C CA . LYS A 1 98 ? 15.715 -4.218 -9.586 1.00 84.69 98 LYS A CA 1
ATOM 770 C C . LYS A 1 98 ? 14.254 -3.855 -9.783 1.00 84.69 98 LYS A C 1
ATOM 772 O O . LYS A 1 98 ? 13.906 -3.020 -10.626 1.00 84.69 98 LYS A O 1
ATOM 777 N N . TYR A 1 99 ? 13.417 -4.420 -8.923 1.00 82.38 99 TYR A N 1
ATOM 778 C CA . TYR A 1 99 ? 12.048 -3.972 -8.738 1.00 82.38 99 TYR A CA 1
ATOM 779 C C . TYR A 1 99 ? 11.950 -2.961 -7.597 1.00 82.38 99 TYR A C 1
ATOM 781 O O . TYR A 1 99 ? 12.714 -2.999 -6.631 1.00 82.38 99 TYR A O 1
ATOM 789 N N . ARG A 1 100 ? 10.979 -2.056 -7.703 1.00 85.12 100 ARG A N 1
ATOM 790 C CA . ARG A 1 100 ? 10.532 -1.170 -6.629 1.00 85.12 100 ARG A CA 1
ATOM 791 C C . ARG A 1 100 ? 9.019 -1.219 -6.536 1.00 85.12 100 ARG A C 1
ATOM 793 O O . ARG A 1 100 ? 8.347 -1.016 -7.541 1.00 85.12 100 ARG A O 1
ATOM 800 N N . ILE A 1 101 ? 8.498 -1.403 -5.332 1.00 81.31 101 ILE A N 1
ATOM 801 C CA . ILE A 1 101 ? 7.065 -1.271 -5.063 1.00 81.31 101 ILE A CA 1
ATOM 802 C C . ILE A 1 101 ? 6.829 0.040 -4.326 1.00 81.31 101 ILE A C 1
ATOM 804 O O . ILE A 1 101 ? 7.481 0.302 -3.319 1.00 81.31 101 ILE A O 1
ATOM 808 N N . ASP A 1 102 ? 5.914 0.852 -4.849 1.00 82.56 102 ASP A N 1
ATOM 809 C CA . ASP A 1 102 ? 5.379 2.037 -4.187 1.00 82.56 102 ASP A CA 1
ATOM 810 C C . ASP A 1 102 ? 3.899 1.789 -3.849 1.00 82.56 102 ASP A C 1
ATOM 812 O O . ASP A 1 102 ? 3.065 1.665 -4.750 1.00 82.56 102 ASP A O 1
ATOM 816 N N . VAL A 1 103 ? 3.571 1.724 -2.559 1.00 79.56 103 VAL A N 1
ATOM 817 C CA . VAL A 1 103 ? 2.188 1.598 -2.070 1.00 79.56 103 VAL A CA 1
ATOM 818 C C . VAL A 1 103 ? 1.662 2.979 -1.700 1.00 79.56 103 VAL A C 1
ATOM 820 O O . VAL A 1 103 ? 2.381 3.760 -1.079 1.00 79.56 103 VAL A O 1
ATOM 823 N N . TYR A 1 104 ? 0.417 3.255 -2.075 1.00 79.38 104 TYR A N 1
ATOM 824 C CA . TYR A 1 104 ? -0.326 4.462 -1.738 1.00 79.38 104 TYR A CA 1
ATOM 825 C C . TYR A 1 104 ? -1.684 4.065 -1.179 1.00 79.38 104 TYR A C 1
ATOM 827 O O . TYR A 1 104 ? -2.365 3.213 -1.744 1.00 79.38 104 TYR A O 1
ATOM 835 N N . VAL A 1 105 ? -2.097 4.719 -0.107 1.00 77.12 105 VAL A N 1
ATOM 836 C CA . VAL A 1 105 ? -3.443 4.610 0.453 1.00 77.12 105 VAL A CA 1
ATOM 837 C C . VAL A 1 105 ? -4.140 5.954 0.241 1.00 77.12 105 VAL A C 1
ATOM 839 O O . VAL A 1 105 ? -3.478 6.973 0.064 1.00 77.12 105 VAL A O 1
ATOM 842 N N . ALA A 1 106 ? -5.462 5.969 0.145 1.00 75.00 106 ALA A N 1
ATOM 843 C CA . ALA A 1 106 ? -6.261 7.191 0.121 1.00 75.00 106 ALA A CA 1
ATOM 844 C C . ALA A 1 106 ? -7.741 6.854 0.345 1.00 75.00 106 ALA A C 1
ATOM 846 O O . ALA A 1 106 ? -8.126 5.689 0.289 1.00 75.00 106 ALA A O 1
ATOM 847 N N . GLY A 1 107 ? -8.578 7.860 0.606 1.00 71.50 107 GLY A N 1
ATOM 848 C CA . GLY A 1 107 ? -9.998 7.651 0.891 1.00 71.50 107 GLY A CA 1
ATOM 849 C C . GLY A 1 107 ? -10.566 8.662 1.872 1.00 71.50 107 GLY A C 1
ATOM 850 O O . GLY A 1 107 ? -10.019 9.751 2.031 1.00 71.50 107 GLY A O 1
ATOM 851 N N . ASP A 1 108 ? -11.647 8.263 2.530 1.00 73.44 108 ASP A N 1
ATOM 852 C CA . ASP A 1 108 ? -12.271 8.967 3.642 1.00 73.44 108 ASP A CA 1
ATOM 853 C C . ASP A 1 108 ? -11.598 8.548 4.957 1.00 73.44 108 ASP A C 1
ATOM 855 O O . ASP A 1 108 ? -12.053 7.668 5.690 1.00 73.44 108 ASP A O 1
ATOM 859 N N . ALA A 1 109 ? -10.445 9.164 5.213 1.00 64.81 109 ALA A N 1
ATOM 860 C CA . ALA A 1 109 ? -9.573 8.875 6.346 1.00 64.81 109 ALA A CA 1
ATOM 861 C C . ALA A 1 109 ? -10.287 8.909 7.709 1.00 64.81 109 ALA A C 1
ATOM 863 O O . ALA A 1 109 ? -9.925 8.162 8.614 1.00 64.81 109 ALA A O 1
ATOM 864 N N . GLU A 1 110 ? -11.338 9.722 7.847 1.00 72.06 110 GLU A N 1
ATOM 865 C CA . GLU A 1 110 ? -12.101 9.851 9.091 1.00 72.06 110 GLU A CA 1
ATOM 866 C C . GLU A 1 110 ? -12.802 8.549 9.486 1.00 72.06 110 GLU A C 1
ATOM 868 O O . GLU A 1 110 ? -13.012 8.322 10.677 1.00 72.06 110 GLU A O 1
ATOM 873 N N . LYS A 1 111 ? -13.102 7.673 8.518 1.00 77.38 111 LYS A N 1
ATOM 874 C CA . LYS A 1 111 ? -13.752 6.372 8.734 1.00 77.38 111 LYS A CA 1
ATOM 875 C C . LYS A 1 111 ? -12.774 5.233 9.018 1.00 77.38 111 LYS A C 1
ATOM 877 O O . LYS A 1 111 ? -13.203 4.131 9.356 1.00 77.38 111 LYS A O 1
ATOM 882 N N . ILE A 1 112 ? -11.473 5.468 8.861 1.00 79.56 112 ILE A N 1
ATOM 883 C CA . ILE A 1 112 ? -10.437 4.436 8.913 1.00 79.56 112 ILE A CA 1
ATOM 884 C C . ILE A 1 112 ? -9.630 4.612 10.196 1.00 79.56 112 ILE A C 1
ATOM 886 O O . ILE A 1 112 ? -9.057 5.665 10.446 1.00 79.56 112 ILE A O 1
ATOM 890 N N . LYS A 1 113 ? -9.538 3.556 11.000 1.00 84.50 113 LYS A N 1
ATOM 891 C CA . LYS A 1 113 ? -8.727 3.529 12.223 1.00 84.50 113 LYS A CA 1
ATOM 892 C C . LYS A 1 113 ? -7.264 3.176 11.942 1.00 84.50 113 LYS A C 1
ATOM 894 O O . LYS A 1 113 ? -6.349 3.768 12.507 1.00 84.50 113 LYS A O 1
ATOM 899 N N . LYS A 1 114 ? -7.037 2.155 11.109 1.00 86.75 114 LYS A N 1
ATOM 900 C CA . LYS A 1 114 ? -5.700 1.703 10.686 1.00 86.75 114 LYS A CA 1
ATOM 901 C C . LYS A 1 114 ? -5.779 0.853 9.422 1.00 86.75 114 LYS A C 1
ATOM 903 O O . LYS A 1 114 ? -6.781 0.169 9.196 1.00 86.75 114 LYS A O 1
ATOM 908 N N . ILE A 1 115 ? -4.705 0.846 8.637 1.00 86.81 115 ILE A N 1
ATOM 909 C CA . ILE A 1 115 ? -4.555 -0.000 7.446 1.00 86.81 115 ILE A CA 1
ATOM 910 C C . ILE A 1 115 ? -3.227 -0.744 7.515 1.00 86.81 115 ILE A C 1
ATOM 912 O O . ILE A 1 115 ? -2.174 -0.132 7.662 1.00 86.81 115 ILE A O 1
ATOM 916 N N . LYS A 1 116 ? -3.272 -2.068 7.362 1.00 88.94 116 LYS A N 1
ATOM 917 C CA . LYS A 1 116 ? -2.098 -2.920 7.170 1.00 88.94 116 LYS A CA 1
ATOM 918 C C . LYS A 1 116 ? -2.036 -3.385 5.721 1.00 88.94 116 LYS A C 1
ATOM 920 O O . LYS A 1 116 ? -3.021 -3.895 5.191 1.00 88.94 116 LYS A O 1
ATOM 925 N N . VAL A 1 117 ? -0.868 -3.244 5.106 1.00 86.69 117 VAL A N 1
ATOM 926 C CA . VAL A 1 117 ? -0.557 -3.813 3.793 1.00 86.69 117 VAL A CA 1
ATOM 927 C C . VAL A 1 117 ? 0.566 -4.822 3.952 1.00 86.69 117 VAL A C 1
ATOM 929 O O . VAL A 1 117 ? 1.578 -4.532 4.586 1.00 86.69 117 VAL A O 1
ATOM 932 N N . GLN A 1 118 ? 0.383 -5.999 3.366 1.00 88.12 118 GLN A N 1
ATOM 933 C CA . GLN A 1 118 ? 1.363 -7.075 3.340 1.00 88.12 118 GLN A CA 1
ATOM 934 C C . GLN A 1 118 ? 1.596 -7.511 1.894 1.00 88.12 118 GLN A C 1
ATOM 936 O O . GLN A 1 118 ? 0.654 -7.804 1.160 1.00 88.12 118 GLN A O 1
ATOM 941 N N . LEU A 1 119 ? 2.859 -7.541 1.487 1.00 82.56 119 LEU A N 1
ATOM 942 C CA . LEU A 1 119 ? 3.309 -7.993 0.177 1.00 82.56 119 LEU A CA 1
ATOM 943 C C . LEU A 1 119 ? 3.749 -9.459 0.252 1.00 82.56 119 LEU A C 1
ATOM 945 O O . LEU A 1 119 ? 4.220 -9.937 1.285 1.00 82.56 119 LEU A O 1
ATOM 949 N N . CYS A 1 120 ? 3.650 -10.164 -0.873 1.00 78.06 120 CYS A N 1
ATOM 950 C CA . CYS A 1 120 ? 4.069 -11.561 -1.010 1.00 78.06 120 CYS A CA 1
ATOM 951 C C . CYS A 1 120 ? 5.555 -11.810 -0.669 1.00 78.06 120 CYS A C 1
ATOM 953 O O . CYS A 1 120 ? 5.917 -12.914 -0.279 1.00 78.06 120 CYS A O 1
ATOM 955 N N . ASN A 1 121 ? 6.410 -10.785 -0.766 1.00 73.56 121 ASN A N 1
ATOM 956 C CA . ASN A 1 121 ? 7.832 -10.858 -0.410 1.00 73.56 121 ASN A CA 1
ATOM 957 C C . ASN A 1 121 ? 8.099 -10.710 1.103 1.00 73.56 121 ASN A C 1
ATOM 959 O O . ASN A 1 121 ? 9.245 -10.545 1.513 1.00 73.56 121 ASN A O 1
ATOM 963 N N . GLY A 1 122 ? 7.050 -10.710 1.931 1.00 77.62 122 GLY A N 1
ATOM 964 C CA . GLY A 1 122 ? 7.148 -10.579 3.383 1.00 77.62 122 GLY A CA 1
ATOM 965 C C . GLY A 1 122 ? 7.261 -9.140 3.887 1.00 77.62 122 GLY A C 1
ATOM 966 O O . GLY A 1 122 ? 7.210 -8.932 5.097 1.00 77.62 122 GLY A O 1
ATOM 967 N N . TRP A 1 123 ? 7.371 -8.137 3.007 1.00 81.25 123 TRP A N 1
ATOM 968 C CA . TRP A 1 123 ? 7.273 -6.744 3.434 1.00 81.25 123 TRP A CA 1
ATOM 969 C C . TRP A 1 123 ? 5.860 -6.468 3.939 1.00 81.25 123 TRP A C 1
ATOM 971 O O . TRP A 1 123 ? 4.874 -6.733 3.251 1.00 81.25 123 TRP A O 1
ATOM 981 N N . GLU A 1 124 ? 5.760 -5.888 5.124 1.00 86.12 124 GLU A N 1
ATOM 982 C CA . GLU A 1 124 ? 4.503 -5.407 5.662 1.00 86.12 124 GLU A CA 1
ATOM 983 C C . GLU A 1 124 ? 4.683 -4.048 6.314 1.00 86.12 124 GLU A C 1
ATOM 985 O O . GLU A 1 124 ? 5.747 -3.716 6.839 1.00 86.12 124 GLU A O 1
ATOM 990 N N . TYR A 1 125 ? 3.616 -3.264 6.285 1.00 84.75 125 TYR A N 1
ATOM 991 C CA . TYR A 1 125 ? 3.553 -2.010 7.005 1.00 84.75 125 TYR A CA 1
ATOM 992 C C . TYR A 1 125 ? 2.129 -1.776 7.491 1.00 84.75 125 TYR A C 1
ATOM 994 O O . TYR A 1 125 ? 1.162 -2.097 6.797 1.00 84.75 125 TYR A O 1
ATOM 1002 N N . THR A 1 126 ? 2.007 -1.240 8.701 1.00 86.88 126 THR A N 1
ATOM 1003 C CA . THR A 1 126 ? 0.727 -0.835 9.283 1.00 86.88 126 THR A CA 1
ATOM 1004 C C . THR A 1 126 ? 0.772 0.655 9.535 1.00 86.88 126 THR A C 1
ATOM 1006 O O . THR A 1 126 ? 1.663 1.106 10.240 1.00 86.88 126 THR A O 1
ATOM 1009 N N . TRP A 1 127 ? -0.186 1.380 8.973 1.00 84.12 127 TRP A N 1
ATOM 1010 C CA . TRP A 1 127 ? -0.382 2.799 9.220 1.00 84.12 127 TRP A CA 1
ATOM 1011 C C . TRP A 1 127 ? -1.542 2.994 10.185 1.00 84.12 127 TRP A C 1
ATOM 1013 O O . TRP A 1 127 ? -2.646 2.489 9.936 1.00 84.12 127 TRP A O 1
ATOM 1023 N N . SER A 1 128 ? -1.296 3.709 11.278 1.00 80.50 128 SER A N 1
ATOM 1024 C CA . SER A 1 128 ? -2.346 4.211 12.165 1.00 80.50 128 SER A CA 1
ATOM 1025 C C . SER A 1 128 ? -2.893 5.548 11.661 1.00 80.50 128 SER A C 1
ATOM 1027 O O . SER A 1 128 ? -2.263 6.231 10.857 1.00 80.50 128 SER A O 1
ATOM 1029 N N . GLU A 1 129 ? -4.067 5.935 12.159 1.00 75.69 129 GLU A N 1
ATOM 1030 C CA . GLU A 1 129 ? -4.703 7.224 11.862 1.00 75.69 129 GLU A CA 1
ATOM 1031 C C . GLU A 1 129 ? -3.778 8.442 12.053 1.00 75.69 129 GLU A C 1
ATOM 1033 O O . GLU A 1 129 ? -3.872 9.420 11.315 1.00 75.69 129 GLU A O 1
ATOM 1038 N N . GLU A 1 130 ? -2.877 8.381 13.033 1.00 74.56 130 GLU A N 1
ATOM 1039 C CA . GLU A 1 130 ? -1.945 9.460 13.385 1.00 74.56 130 GLU A CA 1
ATOM 1040 C C . GLU A 1 130 ? -0.886 9.698 12.299 1.00 74.56 130 GLU A C 1
ATOM 1042 O O . GLU A 1 130 ? -0.339 10.793 12.182 1.00 74.56 130 GLU A O 1
ATOM 1047 N N . GLU A 1 131 ? -0.602 8.677 11.490 1.00 72.38 131 GLU A N 1
ATOM 1048 C CA . GLU A 1 131 ? 0.394 8.714 10.417 1.00 72.38 131 GLU A CA 1
ATOM 1049 C C . GLU A 1 131 ? -0.191 9.218 9.090 1.00 72.38 131 GLU A C 1
ATOM 1051 O O . GLU A 1 131 ? 0.501 9.280 8.068 1.00 72.38 131 GLU A O 1
ATOM 1056 N N . PHE A 1 132 ? -1.480 9.553 9.074 1.00 72.50 132 PHE A N 1
ATOM 1057 C CA . PHE A 1 132 ? -2.174 9.974 7.872 1.00 72.50 132 PHE A CA 1
ATOM 1058 C C . PHE A 1 132 ? -1.878 11.455 7.588 1.00 72.50 132 PHE A C 1
ATOM 1060 O O . PHE A 1 132 ? -2.148 12.340 8.395 1.00 72.50 132 PHE A O 1
ATOM 1067 N N . ASP A 1 133 ? -1.302 11.742 6.417 1.00 64.94 133 ASP A N 1
ATOM 1068 C CA . ASP A 1 133 ? -1.000 13.112 5.987 1.00 64.94 133 ASP A CA 1
ATOM 1069 C C . ASP A 1 133 ? -2.247 13.787 5.394 1.00 64.94 1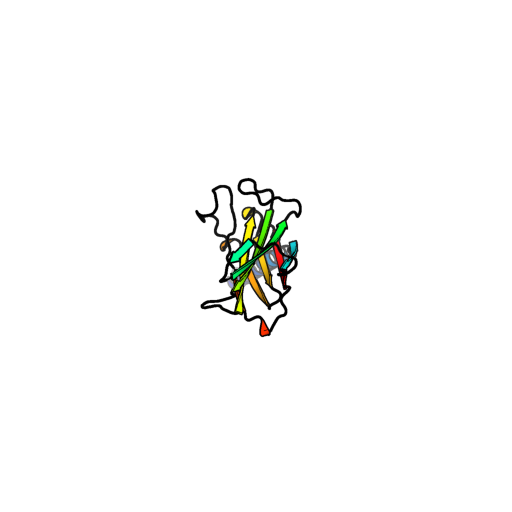33 ASP A C 1
ATOM 1071 O O . ASP A 1 133 ? -2.477 13.759 4.184 1.00 64.94 133 ASP A O 1
ATOM 1075 N N . TYR A 1 134 ? -3.058 14.392 6.265 1.00 60.53 134 TYR A N 1
ATOM 1076 C CA . TYR A 1 134 ? -4.291 15.102 5.901 1.00 60.53 134 TYR A CA 1
ATOM 1077 C C . TYR A 1 134 ? -4.062 16.447 5.188 1.00 60.53 134 TYR A C 1
ATOM 1079 O O . TYR A 1 134 ? -5.017 17.016 4.666 1.00 60.53 134 TYR A O 1
ATOM 1087 N N . ASN A 1 135 ? -2.828 16.971 5.173 1.00 55.53 135 ASN A N 1
ATOM 1088 C CA . ASN A 1 135 ? -2.519 18.346 4.757 1.00 55.53 135 ASN A CA 1
ATOM 1089 C C . ASN A 1 135 ? -1.583 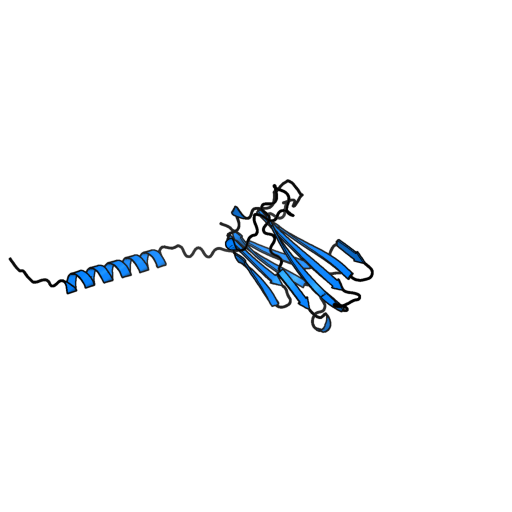18.425 3.539 1.00 55.53 135 ASN A C 1
ATOM 1091 O O . ASN A 1 135 ? -1.015 19.485 3.271 1.00 55.53 135 ASN A O 1
ATOM 1095 N N . ASN A 1 136 ? -1.382 17.332 2.799 1.00 55.00 136 ASN A N 1
ATOM 1096 C CA . ASN A 1 136 ? -0.461 17.329 1.665 1.00 55.00 136 ASN A CA 1
ATOM 1097 C C . ASN A 1 136 ? -0.969 18.248 0.529 1.00 55.00 136 ASN A C 1
ATOM 1099 O O . ASN A 1 136 ? -1.948 17.903 -0.131 1.00 55.00 136 ASN A O 1
ATOM 1103 N N . PRO A 1 137 ? -0.283 19.358 0.202 1.00 47.31 137 PRO A N 1
ATOM 1104 C CA . PRO A 1 137 ? -0.765 20.335 -0.782 1.00 47.31 137 PRO A CA 1
ATOM 1105 C C . PRO A 1 137 ? -0.719 19.826 -2.233 1.00 47.31 137 PRO A C 1
ATOM 1107 O O . PRO A 1 137 ? -1.253 20.467 -3.131 1.00 47.31 137 PRO A O 1
ATOM 1110 N N . ASN A 1 138 ? -0.089 18.671 -2.486 1.00 46.84 138 ASN A N 1
ATOM 1111 C CA . ASN A 1 138 ? -0.138 17.997 -3.791 1.00 46.84 138 ASN A CA 1
ATOM 1112 C C . ASN A 1 138 ? -1.392 17.119 -3.957 1.00 46.84 138 ASN A C 1
ATOM 1114 O O . ASN A 1 138 ? -1.538 16.431 -4.969 1.00 46.84 138 ASN A O 1
ATOM 1118 N N . LEU A 1 139 ? -2.263 17.087 -2.950 1.00 49.25 139 LEU A N 1
ATOM 1119 C CA . LEU A 1 139 ? -3.569 16.452 -2.982 1.00 49.25 139 LEU A CA 1
ATOM 1120 C C . LEU A 1 139 ? -4.588 17.596 -3.056 1.00 49.25 139 LEU A C 1
ATOM 1122 O O . LEU A 1 139 ? -4.626 18.441 -2.171 1.00 49.25 139 LEU A O 1
ATOM 1126 N N . ASN A 1 140 ? -5.370 17.668 -4.139 1.00 42.84 140 ASN A N 1
ATOM 1127 C CA . ASN A 1 140 ? -6.422 18.685 -4.280 1.00 42.84 140 ASN A CA 1
ATOM 1128 C C . ASN A 1 140 ? -7.320 18.712 -3.029 1.00 42.84 140 ASN A C 1
ATOM 1130 O O . ASN A 1 140 ? -7.575 17.654 -2.462 1.00 42.84 140 ASN A O 1
ATOM 1134 N N . GLU A 1 141 ? -7.858 19.883 -2.670 1.00 39.69 141 GLU A N 1
ATOM 1135 C CA . GLU A 1 141 ? -8.666 20.203 -1.465 1.00 39.69 141 GLU A CA 1
ATOM 1136 C C . GLU A 1 141 ? -9.863 19.262 -1.166 1.00 39.69 141 GLU A C 1
ATOM 1138 O O . GLU A 1 141 ? -10.498 19.346 -0.119 1.00 39.69 141 GLU A O 1
ATOM 1143 N N . HIS A 1 142 ? -10.164 18.329 -2.069 1.00 39.50 142 HIS A N 1
ATOM 1144 C CA . HIS A 1 142 ? -11.232 17.329 -1.983 1.00 39.50 142 HIS A CA 1
ATOM 1145 C C . HIS A 1 142 ? -10.727 15.898 -1.736 1.00 39.50 142 HIS A C 1
ATOM 1147 O O . HIS A 1 142 ? -11.512 14.952 -1.698 1.00 39.50 142 HIS A O 1
ATOM 1153 N N . ASN A 1 143 ? -9.418 15.735 -1.565 1.00 43.06 143 ASN A N 1
ATOM 1154 C CA . ASN A 1 143 ? -8.755 14.495 -1.216 1.00 43.06 143 ASN A CA 1
ATOM 1155 C C . ASN A 1 143 ? -8.293 14.605 0.243 1.00 43.06 143 ASN A C 1
ATOM 1157 O O . ASN A 1 143 ? -7.152 14.989 0.488 1.00 43.06 143 ASN A O 1
ATOM 1161 N N . LYS A 1 144 ? -9.120 14.193 1.216 1.00 44.44 144 LYS A N 1
ATOM 1162 C CA . LYS A 1 144 ? -8.651 13.837 2.578 1.00 44.44 144 LYS A CA 1
ATOM 1163 C C . LYS A 1 144 ? -7.803 12.548 2.529 1.00 44.44 144 LYS A C 1
ATOM 1165 O O . LYS A 1 144 ? -8.034 11.585 3.251 1.00 44.44 144 LYS A O 1
ATOM 1170 N N . ALA A 1 145 ? -6.889 12.475 1.566 1.00 46.56 145 ALA A N 1
ATOM 1171 C CA . ALA A 1 145 ? -6.209 11.269 1.154 1.00 46.56 145 ALA A CA 1
ATOM 1172 C C . ALA A 1 145 ? -4.993 11.021 2.040 1.00 46.56 145 ALA A C 1
ATOM 1174 O O . ALA A 1 145 ? -4.059 11.809 2.106 1.00 46.56 145 ALA A O 1
ATOM 1175 N N . VAL A 1 146 ? -4.997 9.850 2.654 1.00 52.88 146 VAL A N 1
ATOM 1176 C CA . VAL A 1 146 ? -3.926 9.286 3.467 1.00 52.88 146 VAL A CA 1
ATOM 1177 C C . VAL A 1 146 ? -2.730 8.891 2.596 1.00 52.88 146 VAL A C 1
ATOM 1179 O O . VAL A 1 146 ? -2.498 7.710 2.362 1.00 52.8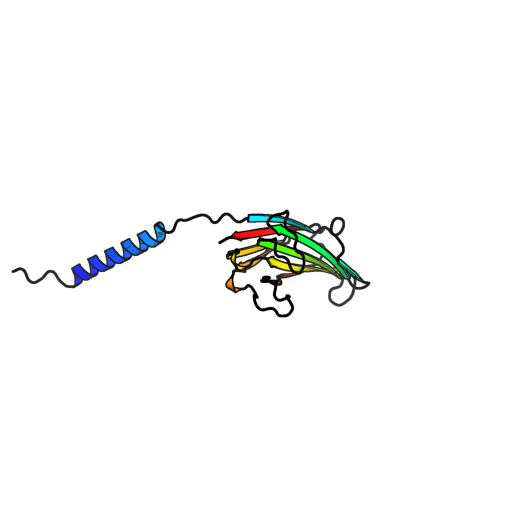8 146 VAL A O 1
ATOM 1182 N N . LYS A 1 147 ? -1.944 9.838 2.067 1.00 52.31 147 LYS A N 1
ATOM 1183 C CA . LYS A 1 147 ? -0.772 9.452 1.264 1.00 52.31 147 LYS A CA 1
ATOM 1184 C C . LYS A 1 147 ? 0.328 8.891 2.159 1.00 52.31 147 LYS A C 1
ATOM 1186 O O . LYS A 1 147 ? 1.251 9.610 2.536 1.00 52.31 147 LYS A O 1
ATOM 1191 N N . VAL A 1 148 ? 0.303 7.585 2.392 1.00 57.00 148 VAL A N 1
ATOM 1192 C CA . VAL A 1 148 ? 1.432 6.892 3.006 1.00 57.00 148 VAL A CA 1
ATOM 1193 C C . VAL A 1 148 ? 2.208 6.094 1.983 1.00 57.00 148 VAL A C 1
ATOM 1195 O O . VAL A 1 148 ? 1.667 5.237 1.294 1.00 57.00 148 VAL A O 1
ATOM 1198 N N . ASN A 1 149 ? 3.483 6.462 1.838 1.00 58.88 149 ASN A N 1
ATOM 1199 C CA . ASN A 1 149 ? 4.379 5.897 0.841 1.00 58.88 149 ASN A CA 1
ATOM 1200 C C . ASN A 1 149 ? 5.179 4.755 1.469 1.00 58.88 149 ASN A C 1
ATOM 1202 O O . ASN A 1 149 ? 6.238 4.987 2.054 1.00 58.88 149 ASN A O 1
ATOM 1206 N N . GLY A 1 150 ? 4.707 3.525 1.297 1.00 64.19 150 GLY A N 1
ATOM 1207 C CA . GLY A 1 150 ? 5.536 2.340 1.509 1.00 64.19 150 GLY A CA 1
ATOM 1208 C C . GLY A 1 150 ? 6.458 2.133 0.309 1.00 64.19 150 GLY A C 1
ATOM 1209 O O . GLY A 1 150 ? 5.978 2.166 -0.825 1.00 64.19 150 GLY A O 1
ATOM 1210 N N . LYS A 1 151 ? 7.767 1.953 0.534 1.00 74.12 151 LYS A N 1
ATOM 1211 C CA . LYS A 1 151 ? 8.743 1.702 -0.539 1.00 74.12 151 LYS A CA 1
ATOM 1212 C C . LYS A 1 151 ? 9.669 0.557 -0.177 1.00 74.12 151 LYS A C 1
ATOM 1214 O O . LYS A 1 151 ? 10.268 0.570 0.894 1.00 74.12 151 LYS A O 1
ATOM 1219 N N . THR A 1 152 ? 9.852 -0.373 -1.105 1.00 77.38 152 THR A N 1
ATOM 1220 C CA . THR A 1 152 ? 10.865 -1.425 -0.983 1.00 77.38 152 THR A CA 1
ATOM 1221 C C . THR A 1 152 ? 11.502 -1.724 -2.336 1.00 77.38 152 THR A C 1
ATOM 1223 O O . THR A 1 152 ? 10.836 -1.600 -3.367 1.00 77.38 152 THR A O 1
ATOM 1226 N N . TYR A 1 153 ? 12.791 -2.071 -2.328 1.00 75.44 153 TYR A N 1
ATOM 1227 C CA . TYR A 1 153 ? 13.543 -2.529 -3.497 1.00 75.44 153 TYR A CA 1
ATOM 1228 C C . TYR A 1 153 ? 13.905 -3.996 -3.311 1.00 75.44 153 TYR A C 1
ATOM 1230 O O . TYR A 1 153 ? 14.283 -4.389 -2.210 1.00 75.44 153 TYR A O 1
ATOM 1238 N N . PHE A 1 154 ? 13.843 -4.780 -4.379 1.00 75.75 154 PHE A N 1
ATOM 1239 C CA . PHE A 1 154 ? 14.236 -6.185 -4.336 1.00 75.75 154 PHE A CA 1
ATOM 1240 C C . PHE A 1 154 ? 14.791 -6.652 -5.676 1.00 75.75 154 PHE A C 1
ATOM 1242 O O . PHE A 1 154 ? 14.504 -6.067 -6.729 1.00 75.75 154 PHE A O 1
ATOM 1249 N N . ASP A 1 155 ? 15.610 -7.696 -5.600 1.00 72.38 155 ASP A N 1
ATOM 1250 C CA . ASP A 1 155 ? 16.215 -8.335 -6.756 1.00 72.38 155 ASP A CA 1
ATOM 1251 C C . ASP A 1 155 ? 15.288 -9.457 -7.268 1.00 72.38 155 ASP A C 1
ATOM 1253 O O . ASP A 1 155 ? 14.717 -10.201 -6.473 1.00 72.38 155 ASP A O 1
ATOM 1257 N N . PRO A 1 156 ? 15.097 -9.585 -8.591 1.00 63.50 156 PRO A N 1
ATOM 1258 C CA . PRO A 1 156 ? 14.173 -10.547 -9.195 1.00 63.50 156 PRO A CA 1
ATOM 1259 C C . PRO A 1 156 ? 14.654 -11.999 -9.121 1.00 63.50 156 PRO A C 1
ATOM 1261 O O . PRO A 1 156 ? 13.883 -12.902 -9.418 1.00 63.50 156 PRO A O 1
ATOM 1264 N N . GLY A 1 157 ? 15.918 -12.230 -8.748 1.00 59.09 157 GLY A N 1
ATOM 1265 C CA . GLY A 1 157 ? 16.535 -13.560 -8.721 1.00 59.09 157 GLY A CA 1
ATOM 1266 C C . GLY A 1 157 ? 15.916 -14.535 -7.716 1.00 59.09 157 GLY A C 1
ATOM 1267 O O . GLY A 1 157 ? 16.114 -15.735 -7.866 1.00 59.09 157 GLY A O 1
ATOM 1268 N N . ASP A 1 158 ? 15.137 -14.031 -6.753 1.00 54.00 158 ASP A N 1
ATOM 1269 C CA . ASP A 1 158 ? 14.522 -14.837 -5.691 1.00 54.00 158 ASP A CA 1
ATOM 1270 C C . ASP A 1 158 ? 12.996 -15.001 -5.847 1.00 54.00 158 ASP A C 1
ATOM 1272 O O . ASP A 1 158 ? 12.379 -15.752 -5.091 1.00 54.00 158 ASP A O 1
ATOM 1276 N N . LEU A 1 159 ? 12.363 -14.311 -6.808 1.00 54.09 159 LEU A N 1
ATOM 1277 C CA . LEU A 1 159 ? 10.909 -14.311 -7.008 1.00 54.09 159 LEU A CA 1
ATOM 1278 C C . LEU A 1 159 ? 10.554 -14.151 -8.500 1.00 54.09 159 LEU A C 1
ATOM 1280 O O . LEU A 1 159 ? 10.706 -13.069 -9.070 1.00 54.09 159 LEU A O 1
ATOM 1284 N N . GLU A 1 160 ? 10.001 -15.198 -9.119 1.00 56.31 160 GLU A N 1
ATOM 1285 C CA . GLU A 1 160 ? 9.178 -15.068 -10.331 1.00 56.31 160 GLU A CA 1
ATOM 1286 C C . GLU A 1 160 ? 7.978 -14.185 -9.953 1.00 56.31 160 GLU A C 1
ATOM 1288 O O . GLU A 1 160 ? 7.191 -14.593 -9.105 1.00 56.31 160 GLU A O 1
ATOM 1293 N N . PHE A 1 161 ? 7.864 -12.942 -10.441 1.00 61.69 161 PHE A N 1
ATOM 1294 C CA . PHE A 1 161 ? 6.996 -11.965 -9.755 1.00 61.69 161 PHE A CA 1
ATOM 1295 C C . PHE A 1 161 ? 5.677 -11.608 -10.465 1.00 61.69 161 PHE A C 1
ATOM 1297 O O . PHE A 1 161 ? 5.536 -10.498 -10.982 1.00 61.69 161 PHE A O 1
ATOM 1304 N N . PRO A 1 162 ? 4.652 -12.468 -10.361 1.00 60.84 162 PRO A N 1
ATOM 1305 C CA . PRO A 1 162 ? 3.291 -12.089 -10.005 1.00 60.84 162 PRO A CA 1
ATOM 1306 C C . PRO A 1 162 ? 3.175 -12.023 -8.473 1.00 60.84 162 PRO A C 1
ATOM 1308 O O . PRO A 1 162 ? 3.491 -12.986 -7.776 1.00 60.84 162 PRO A O 1
ATOM 1311 N N . CYS A 1 163 ? 2.710 -10.904 -7.915 1.00 74.38 163 CYS A N 1
ATOM 1312 C CA . CYS A 1 163 ? 2.638 -10.730 -6.463 1.00 74.38 163 CYS A CA 1
ATOM 1313 C C . CYS A 1 163 ? 1.250 -10.433 -5.944 1.00 74.38 163 CYS A C 1
ATOM 1315 O O . CYS A 1 163 ? 0.528 -9.580 -6.456 1.00 74.38 163 CYS A O 1
ATOM 1317 N N . GLN A 1 164 ? 0.925 -11.106 -4.849 1.00 84.00 164 GLN A N 1
ATOM 1318 C CA . GLN A 1 164 ? -0.246 -10.822 -4.051 1.00 84.00 164 GLN A CA 1
ATOM 1319 C C . GLN A 1 164 ? 0.058 -9.720 -3.033 1.00 84.00 164 GLN A C 1
ATOM 1321 O O . GLN A 1 164 ? 1.058 -9.768 -2.312 1.00 84.00 164 GLN A O 1
ATOM 1326 N N . VAL A 1 165 ? -0.848 -8.754 -2.939 1.00 85.06 165 VAL A N 1
ATOM 1327 C CA . VAL A 1 165 ? -0.877 -7.755 -1.876 1.00 85.06 165 VAL A CA 1
ATOM 1328 C C . VAL A 1 165 ? -2.152 -7.945 -1.073 1.00 85.06 165 VAL A C 1
ATOM 1330 O O . VAL A 1 165 ? -3.256 -7.911 -1.617 1.00 85.06 165 VAL A O 1
ATOM 1333 N N . ILE A 1 166 ? -1.986 -8.156 0.227 1.00 89.56 166 ILE A N 1
ATOM 1334 C CA . ILE A 1 166 ? -3.071 -8.301 1.191 1.00 89.56 166 ILE A CA 1
ATOM 1335 C C . ILE A 1 166 ? -3.252 -6.959 1.890 1.00 89.56 166 ILE A C 1
ATOM 1337 O O . ILE A 1 166 ? -2.299 -6.376 2.408 1.00 89.56 166 ILE A O 1
ATOM 1341 N N . ILE A 1 167 ? -4.486 -6.476 1.907 1.00 89.88 167 ILE A N 1
ATOM 1342 C CA . ILE A 1 167 ? -4.895 -5.221 2.527 1.00 89.88 167 ILE A CA 1
ATOM 1343 C C . ILE A 1 167 ? -5.855 -5.566 3.653 1.00 89.88 167 ILE A C 1
ATOM 1345 O O . ILE A 1 167 ? -6.840 -6.260 3.429 1.00 89.88 167 ILE A O 1
ATOM 1349 N N . MET A 1 168 ? -5.587 -5.066 4.851 1.00 91.38 168 MET A N 1
ATOM 1350 C CA . MET A 1 168 ? -6.468 -5.186 6.007 1.00 91.38 168 MET A CA 1
ATOM 1351 C C . MET A 1 168 ? -6.776 -3.785 6.523 1.00 91.38 168 MET A C 1
ATOM 1353 O O . MET A 1 168 ? -5.865 -3.069 6.936 1.00 91.38 168 MET A O 1
ATOM 1357 N N . ALA A 1 169 ? -8.045 -3.392 6.495 1.00 88.62 169 ALA A N 1
ATOM 1358 C CA . ALA A 1 169 ? -8.504 -2.091 6.965 1.00 88.62 169 ALA A CA 1
ATOM 1359 C C . ALA A 1 169 ? -9.461 -2.256 8.146 1.00 88.62 169 ALA A C 1
ATOM 1361 O O . ALA A 1 169 ? -10.412 -3.034 8.083 1.00 88.62 169 ALA A O 1
ATOM 1362 N N . TRP A 1 170 ? -9.214 -1.510 9.218 1.00 89.31 170 TRP A N 1
ATOM 1363 C CA . TRP A 1 170 ? -10.095 -1.439 10.378 1.00 89.31 170 TRP A CA 1
ATOM 1364 C C . TRP A 1 170 ? -10.865 -0.129 10.323 1.00 89.31 170 TRP A C 1
ATOM 1366 O O . TRP A 1 170 ? -10.253 0.940 10.302 1.00 89.31 170 TRP A O 1
ATOM 1376 N N . MET A 1 171 ? -12.188 -0.229 10.285 1.00 84.06 171 MET A N 1
ATOM 1377 C CA . MET A 1 171 ? -13.089 0.923 10.270 1.00 84.06 171 MET A CA 1
ATOM 1378 C C . MET A 1 171 ? -13.389 1.387 11.699 1.00 84.06 171 MET A C 1
ATOM 1380 O O . MET A 1 171 ? -13.217 0.609 12.642 1.00 84.06 171 MET A O 1
ATOM 1384 N N . LYS A 1 172 ? -13.799 2.648 11.846 1.00 79.56 172 LYS A N 1
ATOM 1385 C CA . LYS A 1 172 ? -14.284 3.216 13.113 1.00 79.56 172 LYS A CA 1
ATOM 1386 C C . LYS A 1 172 ? -15.761 2.925 13.358 1.00 79.56 172 LYS A C 1
ATOM 1388 O O . LYS A 1 172 ? -16.498 2.736 12.364 1.00 79.56 172 LYS A O 1
#

Secondary structure (DSSP, 8-state):
------HHHHHHHHHHHHHHHHHHHHHHS-----PPEEEEEEE-TTTSEEEEE-SSEEEEEEEEEESTT--EETTEE--SEEEEEEEEEESSSTTTT-EEEEEEEEE-GGGEEEEEEEETTS-EEEEEGGG--TT-TTS-TT-------EEEEE-GGG----EEEEEEEEE-

Foldseek 3Di:
DDDDPDPVVVVVVVVVVVVVVVVCVVVVPPPPVQAWDKDKKKDDPVPFDWPDDDQFKTKGKDKDFPVNPFDPDQPDAPTQKMKMKMWMATCDDPQHQKIKIWIFMFGNLLFFQKKKKAKPVGDIDIDGSVQFDQPPPVRPPRTSTRGDTDMDMDHCPVDPDTMMMMMTIGTD

Radius of gyration: 24.8 Å; chains: 1; bounding box: 40×35×94 Å

Sequence (172 aa):
MRKGQGSLGYLFLIAVAIIIVAIVIKYSEPAVKEVPITGIIYIDPEGSAKTEETDTKIAWQAMYKYPPECRPIAGNPYCDFYVTVNLKYYKSGRYQGKYRIDVYVAGDAEKIKKIKVQLCNGWEYTWSEEEFDYNNPNLNEHNKAVKVNGKTYFDPGDLEFPCQVIIMAWMK

pLDDT: mean 73.88, std 14.61, range [39.5, 91.38]